Protein AF-A0A3E0I8U2-F1 (afdb_mo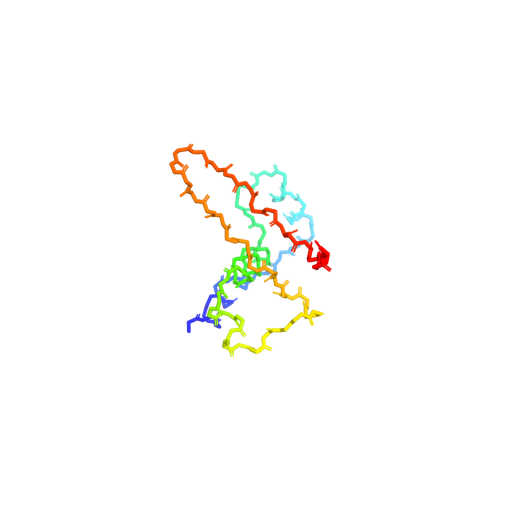nomer_lite)

InterPro domains:
  IPR018497 Peptidase M13, C-terminal domain [PF01431] (3-62)
  IPR024079 Metallopeptidase, catalytic domain superfamily [G3DSA:3.40.390.10] (3-59)

Secondary structure (DSSP, 8-state):
-HHHHHHHT-----HHHHHHHHHH-SSPPHHHHHHHHHTT-HHHHHHHT--TTSTT-------EE-SSSEE-----------

pLDDT: mean 81.03, std 22.37, range [26.67, 97.69]

Organism: NCBI:txid1045776

Radius of gyration: 17.96 Å; chains: 1; bounding box: 27×30×60 Å

Foldseek 3Di:
DLVVLLVVLDDDDDPVVVVVCVVPPPDDRSVCSNQVVLLQDPCSCVVVVDDPPDPSHDDHFDQDCPDPDGDGDDPDDDDDDD

Structure (mmCIF, N/CA/C/O backbone):
data_AF-A0A3E0I8U2-F1
#
_entry.id   AF-A0A3E0I8U2-F1
#
loop_
_atom_site.group_PDB
_atom_site.id
_atom_site.type_symbol
_atom_site.label_atom_id
_atom_site.label_alt_id
_atom_site.label_comp_id
_atom_site.label_asym_id
_atom_site.label_entity_id
_atom_site.label_seq_id
_atom_site.pdbx_PDB_ins_code
_atom_site.Cartn_x
_atom_site.Cartn_y
_atom_site.Cartn_z
_atom_site.occupancy
_atom_site.B_iso_or_equiv
_atom_site.auth_seq_id
_atom_site.auth_comp_id
_atom_site.auth_asym_id
_atom_site.auth_atom_id
_atom_site.pdbx_PDB_model_num
ATOM 1 N N . MET A 1 1 ? 8.673 -11.441 -4.538 1.00 82.00 1 MET A N 1
ATOM 2 C CA . MET A 1 1 ? 9.089 -10.043 -4.273 1.00 82.00 1 MET A CA 1
ATOM 3 C C . MET A 1 1 ? 7.927 -9.172 -3.782 1.00 82.00 1 MET A C 1
ATOM 5 O O . MET A 1 1 ? 8.008 -8.700 -2.657 1.00 82.00 1 MET A O 1
ATOM 9 N N . LEU A 1 2 ? 6.831 -9.015 -4.544 1.00 94.25 2 LEU A N 1
ATOM 10 C CA . LEU A 1 2 ? 5.703 -8.118 -4.200 1.00 94.25 2 LEU A CA 1
ATOM 11 C C . LEU A 1 2 ? 5.016 -8.438 -2.855 1.00 94.25 2 LEU A C 1
ATOM 13 O O . LEU A 1 2 ? 4.748 -7.539 -2.067 1.00 94.25 2 LEU A O 1
ATOM 17 N N . ILE A 1 3 ? 4.817 -9.720 -2.533 1.00 95.69 3 ILE A N 1
ATOM 18 C CA . ILE A 1 3 ? 4.270 -10.124 -1.223 1.00 95.69 3 ILE A CA 1
ATOM 19 C C . ILE A 1 3 ? 5.229 -9.790 -0.066 1.00 95.69 3 ILE A C 1
ATOM 21 O O . ILE A 1 3 ? 4.782 -9.392 1.005 1.00 95.69 3 ILE A O 1
ATOM 25 N N . GLY A 1 4 ? 6.544 -9.892 -0.280 1.00 95.56 4 GLY A N 1
ATOM 26 C CA . GLY A 1 4 ? 7.544 -9.505 0.723 1.00 95.56 4 GLY A CA 1
ATOM 27 C C . GLY A 1 4 ? 7.521 -8.002 1.012 1.00 95.56 4 GLY A C 1
ATOM 28 O O . GLY A 1 4 ? 7.607 -7.592 2.165 1.00 95.56 4 GLY A O 1
ATOM 29 N N . TRP A 1 5 ? 7.303 -7.177 -0.017 1.00 95.12 5 TRP A N 1
ATOM 30 C CA . TRP A 1 5 ? 7.074 -5.740 0.157 1.00 95.12 5 TRP A CA 1
ATOM 31 C C . TRP A 1 5 ? 5.845 -5.462 1.034 1.00 95.12 5 TRP A C 1
ATOM 33 O O . TRP A 1 5 ? 5.940 -4.728 2.018 1.00 95.12 5 TRP A O 1
ATOM 43 N N . ALA A 1 6 ? 4.722 -6.132 0.759 1.00 95.06 6 ALA A N 1
ATOM 44 C CA . ALA A 1 6 ? 3.514 -6.005 1.575 1.00 95.06 6 ALA A CA 1
ATOM 45 C C . ALA A 1 6 ? 3.731 -6.433 3.040 1.00 95.06 6 ALA A C 1
ATOM 47 O O . ALA A 1 6 ? 3.173 -5.830 3.957 1.00 95.06 6 ALA A O 1
ATOM 48 N N . GLN A 1 7 ? 4.566 -7.447 3.284 1.00 95.62 7 GLN A N 1
ATOM 49 C CA . GLN A 1 7 ? 4.926 -7.871 4.640 1.00 95.62 7 GLN A CA 1
ATOM 50 C C . GLN A 1 7 ? 5.720 -6.796 5.391 1.00 95.62 7 GLN A C 1
ATOM 52 O O . GLN A 1 7 ? 5.417 -6.541 6.555 1.00 95.62 7 GLN A O 1
ATOM 57 N N . VAL A 1 8 ? 6.676 -6.128 4.736 1.00 94.38 8 VAL A N 1
ATOM 58 C CA . VAL A 1 8 ? 7.459 -5.029 5.337 1.00 94.38 8 VAL A CA 1
ATOM 59 C C . VAL A 1 8 ? 6.580 -3.819 5.663 1.00 94.38 8 VAL A C 1
ATOM 61 O O . VAL A 1 8 ? 6.803 -3.141 6.664 1.00 94.38 8 VAL A O 1
ATOM 64 N N . CYS A 1 9 ? 5.553 -3.553 4.856 1.00 92.25 9 CYS A N 1
ATOM 65 C CA . CYS A 1 9 ? 4.609 -2.466 5.111 1.00 92.25 9 CYS A CA 1
ATOM 66 C C . CYS A 1 9 ? 3.542 -2.798 6.167 1.00 92.25 9 CYS A C 1
ATOM 68 O O . CYS A 1 9 ? 2.760 -1.918 6.527 1.00 92.25 9 CYS A O 1
ATOM 70 N N . ARG A 1 10 ? 3.482 -4.030 6.689 1.00 94.19 10 ARG A N 1
ATOM 71 C CA . ARG A 1 10 ? 2.460 -4.434 7.661 1.00 94.19 10 ARG A CA 1
ATOM 72 C C . ARG A 1 10 ? 2.632 -3.672 8.975 1.00 94.19 10 ARG A C 1
ATOM 74 O O . ARG A 1 10 ? 3.522 -3.958 9.770 1.00 94.19 10 ARG A O 1
ATOM 81 N N . SER A 1 11 ? 1.727 -2.737 9.238 1.00 93.56 11 SER A N 1
ATOM 82 C CA . SER A 1 11 ? 1.699 -1.971 10.479 1.00 93.56 11 SER A CA 1
ATOM 83 C C . SER A 1 11 ? 0.264 -1.644 10.873 1.00 93.56 11 SER A C 1
ATOM 85 O O . SER A 1 11 ? -0.593 -1.437 10.017 1.00 93.56 11 SER A O 1
ATOM 87 N N . LYS A 1 12 ? 0.009 -1.601 12.180 1.00 94.69 12 LYS A N 1
ATOM 88 C CA . LYS A 1 12 ? -1.248 -1.140 12.766 1.00 94.69 12 LYS A CA 1
ATOM 89 C C . LYS A 1 12 ? -0.905 -0.198 13.908 1.00 94.69 12 LYS A C 1
ATOM 91 O O . LYS A 1 12 ? -0.138 -0.555 14.799 1.00 94.69 12 LYS A O 1
ATOM 96 N N . VAL A 1 13 ? -1.463 1.000 13.867 1.00 94.00 13 VAL A N 1
ATOM 97 C CA . VAL A 1 13 ? -1.275 2.036 14.883 1.00 94.00 13 VAL A CA 1
ATOM 98 C C . VAL A 1 13 ? -2.628 2.396 15.481 1.00 94.00 13 VAL A C 1
ATOM 100 O O . VAL A 1 13 ? -3.662 2.172 14.852 1.00 94.00 13 VAL A O 1
ATOM 103 N N . ARG A 1 14 ? -2.621 2.911 16.713 1.00 97.06 14 ARG A N 1
ATOM 104 C CA . ARG A 1 14 ? -3.823 3.509 17.305 1.00 97.06 14 ARG A CA 1
ATOM 105 C C . ARG A 1 14 ? -4.215 4.750 16.512 1.00 97.06 14 ARG A C 1
ATOM 107 O O . ARG A 1 14 ? -3.341 5.397 15.935 1.00 97.06 14 ARG A O 1
ATOM 114 N N . GLU A 1 15 ? -5.502 5.059 16.489 1.00 96.69 15 GLU A N 1
ATOM 115 C CA . GLU A 1 15 ? -6.046 6.161 15.698 1.00 96.69 1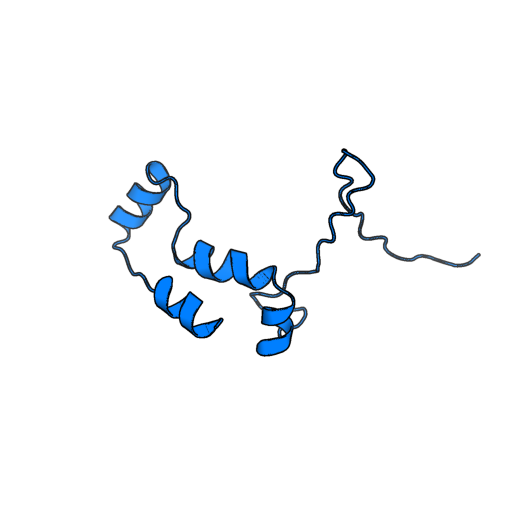5 GLU A CA 1
ATOM 116 C C . GLU A 1 15 ? -5.417 7.503 16.086 1.00 96.69 15 GLU A C 1
ATOM 118 O O . GLU A 1 15 ? -4.955 8.243 15.220 1.00 96.69 15 GLU A O 1
ATOM 123 N N . GLU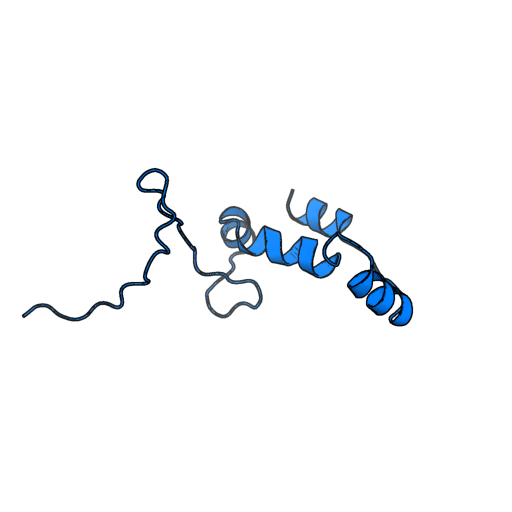 A 1 16 ? -5.268 7.766 17.383 1.00 97.69 16 GLU A N 1
ATOM 124 C CA . GLU A 1 16 ? -4.688 9.010 17.892 1.00 97.69 16 GLU A CA 1
ATOM 125 C C . GLU A 1 16 ? -3.229 9.171 17.445 1.00 97.69 16 GLU A C 1
ATOM 127 O O . GLU A 1 16 ? -2.789 10.258 17.068 1.00 97.69 16 GLU A O 1
ATOM 132 N N . GLU A 1 17 ? -2.474 8.070 17.420 1.00 96.81 17 GLU A N 1
ATOM 133 C CA . GLU A 1 17 ? -1.089 8.071 16.947 1.00 96.81 17 GLU A CA 1
ATOM 134 C C . GLU A 1 17 ? -1.004 8.153 15.417 1.00 96.81 17 GLU A C 1
ATOM 136 O O . GLU A 1 17 ? -0.083 8.783 14.902 1.00 96.81 17 GLU A O 1
ATOM 141 N N . ALA A 1 18 ? -1.951 7.571 14.674 1.00 95.44 18 ALA A N 1
ATOM 142 C CA . ALA A 1 18 ? -2.059 7.779 13.229 1.00 95.44 18 ALA A CA 1
ATOM 143 C C . ALA A 1 18 ? -2.270 9.265 12.909 1.00 95.44 18 ALA A C 1
ATOM 145 O O . ALA A 1 18 ? -1.520 9.819 12.107 1.00 95.44 18 ALA A O 1
ATOM 146 N N . ILE A 1 19 ? -3.214 9.922 13.590 1.00 95.81 19 ILE A N 1
ATOM 147 C CA . ILE A 1 19 ? -3.488 11.357 13.430 1.00 95.81 19 ILE A CA 1
ATOM 148 C C . ILE A 1 19 ? -2.246 12.181 13.779 1.00 95.81 19 ILE A C 1
ATOM 150 O O . ILE A 1 19 ? -1.833 13.040 12.999 1.00 95.81 19 ILE A O 1
ATOM 154 N N . ARG A 1 20 ? -1.589 11.888 14.909 1.00 97.19 20 ARG A N 1
ATOM 155 C CA . ARG A 1 20 ? -0.356 12.586 15.298 1.00 97.19 20 ARG A CA 1
ATOM 156 C C . ARG A 1 20 ? 0.737 12.429 14.243 1.00 97.19 20 ARG A C 1
ATOM 158 O O . ARG A 1 20 ? 1.384 13.410 13.883 1.00 97.19 20 ARG A O 1
ATOM 165 N N . ARG A 1 21 ? 0.945 11.211 13.728 1.00 96.00 21 ARG A N 1
ATOM 166 C CA . ARG A 1 21 ? 1.957 10.929 12.699 1.00 96.00 21 ARG A CA 1
ATOM 167 C C . ARG A 1 21 ? 1.672 11.661 11.400 1.00 96.00 21 ARG A C 1
ATOM 169 O O . ARG A 1 21 ? 2.617 12.170 10.816 1.00 96.00 21 ARG A O 1
ATOM 176 N N . LEU A 1 22 ? 0.412 11.780 10.986 1.00 94.75 22 LEU A N 1
ATOM 177 C CA . LEU A 1 22 ? 0.059 12.563 9.797 1.00 94.75 22 LEU A CA 1
ATOM 178 C C . LEU A 1 22 ? 0.521 14.025 9.897 1.00 94.75 22 LEU A C 1
ATOM 180 O O . LEU A 1 22 ? 0.864 14.615 8.879 1.00 94.75 22 LEU A O 1
ATOM 184 N N . ALA A 1 23 ? 0.567 14.594 11.105 1.00 96.06 23 ALA A N 1
ATOM 185 C CA . ALA A 1 23 ? 0.983 15.978 11.311 1.00 96.06 23 ALA A CA 1
ATOM 186 C C . ALA A 1 23 ? 2.509 16.176 11.389 1.00 96.06 23 ALA A C 1
ATOM 188 O O . ALA A 1 23 ? 3.001 17.228 10.992 1.00 96.06 23 ALA A O 1
ATOM 189 N N . VAL A 1 24 ? 3.263 15.207 11.928 1.00 96.38 24 VAL A N 1
ATOM 190 C CA . VAL A 1 24 ? 4.687 15.415 12.287 1.00 96.38 24 VAL A CA 1
ATOM 191 C C . VAL A 1 24 ? 5.672 14.490 11.577 1.00 96.38 24 VAL A C 1
ATOM 193 O O . VAL A 1 24 ? 6.878 14.727 11.618 1.00 96.38 24 VAL A O 1
ATOM 196 N N . TYR A 1 25 ? 5.198 13.400 10.979 1.00 92.19 25 TYR A N 1
ATOM 197 C CA . TYR A 1 25 ? 6.055 12.375 10.401 1.00 92.19 25 TYR A CA 1
ATOM 198 C C . TYR A 1 25 ? 6.217 12.602 8.899 1.00 92.19 25 TYR A C 1
ATOM 200 O O . TYR A 1 25 ? 5.240 12.701 8.164 1.00 92.19 25 TYR A O 1
ATOM 208 N N . SER A 1 26 ? 7.465 12.661 8.431 1.00 95.19 26 SER A N 1
ATOM 209 C CA . SER A 1 26 ? 7.780 12.940 7.024 1.00 95.19 26 SER A CA 1
ATOM 210 C C . SER A 1 26 ? 7.483 11.774 6.082 1.00 95.19 26 SER A C 1
ATOM 212 O O . SER A 1 26 ? 7.338 11.983 4.878 1.00 95.19 26 SER A O 1
ATOM 214 N N . HIS A 1 27 ? 7.414 10.540 6.589 1.00 91.88 27 HIS A N 1
ATOM 215 C CA . HIS A 1 27 ? 7.140 9.390 5.736 1.00 91.88 27 HIS A CA 1
ATOM 216 C C . HIS A 1 27 ? 5.641 9.145 5.604 1.00 91.88 27 HIS A C 1
ATOM 218 O O . HIS A 1 27 ? 4.881 9.244 6.567 1.00 91.88 27 HIS A O 1
ATOM 224 N N . SER A 1 28 ? 5.235 8.727 4.406 1.00 92.75 28 SER A N 1
ATOM 225 C CA . SER A 1 28 ? 3.848 8.369 4.135 1.00 92.75 28 SER A CA 1
ATOM 226 C C . SER A 1 28 ? 3.362 7.226 5.046 1.00 92.75 28 SER A C 1
ATOM 228 O O . SER A 1 28 ? 4.154 6.351 5.423 1.00 92.75 28 SER A O 1
ATOM 230 N N . PRO A 1 29 ? 2.057 7.189 5.364 1.00 94.06 29 PRO A N 1
ATOM 231 C CA . PRO A 1 29 ? 1.422 6.070 6.049 1.00 94.06 29 PRO A CA 1
ATOM 232 C C . PRO A 1 29 ? 1.727 4.706 5.399 1.00 94.06 29 PRO A C 1
ATOM 234 O O . PRO A 1 29 ? 1.927 4.628 4.183 1.00 94.06 29 PRO A O 1
ATOM 237 N N . PRO A 1 30 ? 1.802 3.622 6.188 1.00 91.75 30 PRO A N 1
ATOM 238 C CA . PRO A 1 30 ? 2.250 2.305 5.726 1.00 91.75 30 PRO A CA 1
ATOM 239 C C . PRO A 1 30 ? 1.388 1.702 4.603 1.00 91.75 30 PRO A C 1
ATOM 241 O O . PRO A 1 30 ? 1.921 1.093 3.677 1.00 91.75 30 PRO A O 1
ATOM 244 N N . ASP A 1 31 ? 0.077 1.910 4.651 1.00 91.12 31 ASP A N 1
ATOM 245 C CA . ASP A 1 31 ? -0.901 1.519 3.633 1.00 91.12 31 ASP A CA 1
ATOM 246 C C . ASP A 1 31 ? -0.661 2.243 2.300 1.00 91.12 31 ASP A C 1
ATOM 248 O O . ASP A 1 31 ? -0.587 1.602 1.247 1.00 91.12 31 ASP A O 1
ATOM 252 N N . LEU A 1 32 ? -0.420 3.557 2.346 1.00 93.94 32 LEU A N 1
ATOM 253 C CA . LEU A 1 32 ? -0.060 4.339 1.164 1.00 93.94 32 LEU A CA 1
ATOM 254 C C . LEU A 1 32 ? 1.314 3.940 0.619 1.00 93.94 32 LEU A C 1
ATOM 256 O O . LEU A 1 32 ? 1.465 3.780 -0.589 1.00 93.94 32 LEU A O 1
ATOM 260 N N . ARG A 1 33 ? 2.307 3.706 1.486 1.00 92.88 33 ARG A N 1
ATOM 261 C CA . ARG A 1 33 ? 3.638 3.227 1.068 1.00 92.88 33 ARG A CA 1
ATOM 262 C C . ARG A 1 33 ? 3.563 1.896 0.328 1.00 92.88 33 ARG A C 1
ATOM 264 O O . ARG A 1 33 ? 4.310 1.697 -0.625 1.00 92.88 33 ARG A O 1
ATOM 271 N N . CYS A 1 34 ? 2.679 0.997 0.753 1.00 94.69 34 CYS A N 1
ATOM 272 C CA . CYS A 1 34 ? 2.494 -0.275 0.073 1.00 94.69 34 CYS A CA 1
ATOM 273 C C . CYS A 1 34 ? 1.792 -0.078 -1.275 1.00 94.69 34 CYS A C 1
ATOM 275 O O . CYS A 1 34 ? 2.357 -0.393 -2.323 1.00 94.69 34 CYS A O 1
ATOM 277 N N . ASN A 1 35 ? 0.584 0.487 -1.249 1.00 95.81 35 ASN A N 1
ATOM 278 C CA . ASN A 1 35 ? -0.336 0.447 -2.384 1.00 95.81 35 ASN A CA 1
ATOM 279 C C . ASN A 1 35 ? -0.019 1.496 -3.455 1.00 95.81 35 ASN A C 1
ATOM 281 O O . ASN A 1 35 ? -0.087 1.197 -4.647 1.00 95.81 35 ASN A O 1
ATOM 285 N N . ALA A 1 36 ? 0.374 2.710 -3.054 1.00 93.69 36 ALA A N 1
ATOM 286 C CA . ALA A 1 36 ? 0.640 3.790 -4.003 1.00 93.69 36 ALA A CA 1
ATOM 287 C C . ALA A 1 36 ? 1.906 3.546 -4.837 1.00 93.69 36 ALA A C 1
ATOM 289 O O . ALA A 1 36 ? 2.043 4.126 -5.908 1.00 93.69 36 ALA A O 1
ATOM 290 N N . ILE A 1 37 ? 2.825 2.693 -4.376 1.00 93.25 37 ILE A N 1
ATOM 291 C CA . ILE A 1 37 ? 4.032 2.345 -5.134 1.00 93.25 37 ILE A CA 1
ATOM 292 C C . ILE A 1 37 ? 3.722 1.240 -6.143 1.00 93.25 37 ILE A C 1
ATOM 294 O O . ILE A 1 37 ? 3.960 1.424 -7.334 1.00 93.25 37 ILE A O 1
ATOM 298 N N . VAL A 1 38 ? 3.155 0.116 -5.689 1.00 94.56 38 VAL A N 1
ATOM 299 C CA . VAL A 1 38 ? 2.948 -1.060 -6.553 1.00 94.56 38 VAL A CA 1
ATOM 300 C C . VAL A 1 38 ? 1.966 -0.793 -7.692 1.00 94.56 38 VAL A C 1
ATOM 302 O O . VAL A 1 38 ? 2.170 -1.307 -8.782 1.00 94.56 38 VAL A O 1
ATOM 305 N N . THR A 1 39 ? 0.974 0.084 -7.497 1.00 93.81 39 THR A N 1
ATOM 306 C CA . THR A 1 39 ? 0.010 0.463 -8.549 1.00 93.81 39 THR A CA 1
ATOM 307 C C . THR A 1 39 ? 0.666 1.140 -9.765 1.00 93.81 39 THR A C 1
ATOM 309 O O . THR A 1 39 ? 0.089 1.154 -10.847 1.00 93.81 39 THR A O 1
ATOM 312 N N . ASN A 1 40 ? 1.885 1.678 -9.627 1.00 93.38 40 ASN A N 1
ATOM 313 C CA . ASN A 1 40 ? 2.632 2.286 -10.735 1.00 93.38 40 ASN A CA 1
ATOM 314 C C . ASN A 1 40 ? 3.576 1.304 -11.453 1.00 93.38 40 ASN A C 1
ATOM 316 O O . ASN A 1 40 ? 4.289 1.720 -12.362 1.00 93.38 40 ASN A O 1
ATOM 320 N N . LEU A 1 41 ? 3.641 0.038 -11.031 1.00 92.75 41 LEU A N 1
ATOM 321 C CA . LEU A 1 41 ? 4.541 -0.959 -11.607 1.00 92.75 41 LEU A CA 1
ATOM 322 C C . LEU A 1 41 ? 3.776 -1.878 -12.556 1.00 92.75 41 LEU A C 1
ATOM 324 O O . LEU A 1 41 ? 2.881 -2.594 -12.114 1.00 92.75 41 LEU A O 1
ATOM 328 N N . ASP A 1 42 ? 4.198 -1.953 -13.816 1.00 92.62 42 ASP A N 1
ATOM 329 C CA . ASP A 1 42 ? 3.622 -2.891 -14.794 1.00 92.62 42 ASP A CA 1
ATOM 330 C C . ASP A 1 42 ? 3.681 -4.340 -14.276 1.00 92.62 42 ASP A C 1
ATOM 332 O O . ASP A 1 42 ? 2.693 -5.065 -14.317 1.00 92.62 42 ASP A O 1
ATOM 336 N N . THR A 1 43 ? 4.783 -4.719 -13.614 1.00 94.44 43 THR A N 1
ATOM 337 C CA . THR A 1 43 ? 4.943 -6.044 -12.989 1.00 94.44 43 THR A CA 1
ATOM 338 C C . THR A 1 43 ? 3.868 -6.368 -11.948 1.00 94.44 43 THR A C 1
ATOM 340 O O . THR A 1 43 ? 3.554 -7.537 -11.749 1.00 94.44 43 THR A O 1
ATOM 343 N N . PHE A 1 44 ? 3.316 -5.372 -11.250 1.00 95.44 44 PHE A N 1
ATOM 344 C CA . PHE A 1 44 ? 2.216 -5.608 -10.313 1.00 95.44 44 PHE A CA 1
ATOM 345 C C . PHE A 1 44 ? 0.917 -5.919 -11.059 1.00 95.44 44 PHE A C 1
ATOM 347 O O . PHE A 1 44 ? 0.226 -6.868 -10.684 1.00 95.44 44 PHE A O 1
ATOM 354 N N . HIS A 1 45 ? 0.622 -5.171 -12.127 1.00 95.19 45 HIS A N 1
ATOM 355 C CA . HIS A 1 45 ? -0.549 -5.423 -12.970 1.00 95.19 45 HIS A CA 1
ATOM 356 C C . HIS A 1 45 ? -0.472 -6.804 -13.619 1.00 95.19 45 HIS A C 1
ATOM 358 O O . HIS A 1 45 ? -1.436 -7.561 -13.534 1.00 95.19 45 HIS A O 1
ATOM 364 N N . ASP A 1 46 ? 0.695 -7.180 -14.142 1.00 95.25 46 ASP A N 1
ATOM 365 C CA . ASP A 1 46 ? 0.917 -8.485 -14.771 1.00 95.25 46 ASP A CA 1
ATOM 366 C C . ASP A 1 46 ? 0.828 -9.641 -13.766 1.00 95.25 46 ASP A C 1
ATOM 368 O O . ASP A 1 46 ? 0.160 -10.644 -14.014 1.00 95.25 46 ASP A O 1
ATOM 372 N N . ALA A 1 47 ? 1.483 -9.513 -12.606 1.00 96.62 47 ALA A N 1
ATOM 373 C CA . ALA A 1 47 ? 1.577 -10.600 -11.631 1.00 96.62 47 ALA A CA 1
ATOM 374 C C . ALA A 1 47 ? 0.242 -10.921 -10.943 1.00 96.62 47 ALA A C 1
ATOM 376 O O . ALA A 1 47 ? 0.029 -12.063 -10.536 1.00 96.62 47 ALA A O 1
ATOM 377 N N . PHE A 1 48 ? -0.633 -9.924 -10.784 1.00 96.19 48 PHE A N 1
ATOM 378 C CA . PHE A 1 48 ? -1.934 -10.084 -10.128 1.00 96.19 48 PHE A CA 1
ATOM 379 C C . PHE A 1 48 ? -3.123 -9.973 -11.091 1.00 96.19 48 PHE A C 1
ATOM 381 O O . PHE A 1 48 ? -4.262 -10.102 -10.652 1.00 96.19 48 PHE A O 1
ATOM 388 N N . GLY A 1 49 ? -2.875 -9.774 -12.389 1.00 96.31 49 GLY A N 1
ATOM 389 C CA . GLY A 1 49 ? -3.917 -9.667 -13.409 1.00 96.31 49 GLY A CA 1
ATOM 390 C C . GLY A 1 49 ? -4.858 -8.480 -13.199 1.00 96.31 49 GLY A C 1
ATOM 391 O O . GLY A 1 49 ? -6.050 -8.619 -13.466 1.00 96.31 49 GLY A O 1
ATOM 392 N N . VAL A 1 50 ? -4.334 -7.354 -12.702 1.00 96.81 50 VAL A N 1
ATOM 393 C CA . VAL A 1 50 ? -5.108 -6.143 -12.377 1.00 96.81 50 VAL A CA 1
ATOM 394 C C . VAL A 1 50 ? -5.612 -5.488 -13.660 1.00 96.81 50 VAL A C 1
ATOM 396 O O . VAL A 1 50 ? -4.859 -5.298 -14.615 1.00 96.81 50 VAL A O 1
ATOM 399 N N . ARG A 1 51 ? -6.895 -5.135 -13.688 1.00 95.25 51 ARG A N 1
ATOM 400 C CA . ARG A 1 51 ? -7.594 -4.600 -14.860 1.00 95.25 51 ARG A CA 1
ATOM 401 C C . ARG A 1 51 ? -8.293 -3.295 -14.538 1.00 95.25 51 ARG A C 1
ATOM 403 O O . ARG A 1 51 ? -8.510 -2.940 -13.383 1.00 95.25 51 ARG A O 1
ATOM 410 N N . GLU A 1 52 ? -8.689 -2.589 -15.588 1.00 94.94 52 GLU A N 1
ATOM 411 C CA . GLU A 1 52 ? -9.536 -1.413 -15.445 1.00 94.94 52 GLU A CA 1
ATOM 412 C C . GLU A 1 52 ? -10.807 -1.741 -14.649 1.00 94.94 52 GLU A C 1
ATOM 414 O O . GLU A 1 52 ? -11.498 -2.718 -14.931 1.00 94.94 52 GLU A O 1
ATOM 419 N N . GLY A 1 53 ? -11.079 -0.930 -13.624 1.00 94.44 53 GLY A N 1
ATOM 420 C CA . GLY A 1 53 ? -12.153 -1.154 -12.653 1.00 94.44 53 GLY A CA 1
ATOM 421 C C . GLY A 1 53 ? -11.686 -1.728 -11.312 1.00 94.44 53 GLY A C 1
ATOM 422 O O . GLY A 1 53 ? -12.381 -1.542 -10.313 1.00 94.44 53 GLY A O 1
ATOM 423 N N . ASP A 1 54 ? -10.502 -2.341 -11.241 1.00 96.44 54 ASP A N 1
ATOM 424 C CA . ASP A 1 54 ? -9.954 -2.817 -9.970 1.00 96.44 54 ASP A CA 1
ATOM 425 C C . ASP A 1 54 ? -9.468 -1.656 -9.092 1.00 96.44 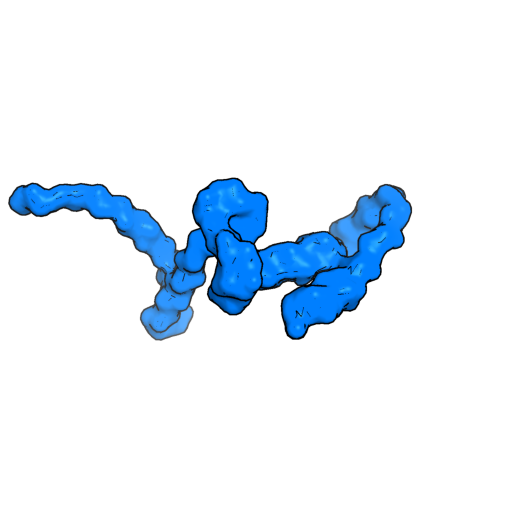54 ASP A C 1
ATOM 427 O O . ASP A 1 54 ? -8.926 -0.659 -9.573 1.00 96.44 54 ASP A O 1
ATOM 431 N N . ALA A 1 55 ? -9.592 -1.809 -7.770 1.00 95.19 55 ALA A N 1
ATOM 432 C CA . ALA A 1 55 ? -9.300 -0.747 -6.801 1.00 95.19 55 ALA A CA 1
ATOM 433 C C . ALA A 1 55 ? -7.862 -0.198 -6.875 1.00 95.19 55 ALA A C 1
ATOM 435 O O . ALA A 1 55 ? -7.622 0.961 -6.537 1.00 95.19 55 ALA A O 1
ATOM 436 N N . LEU A 1 56 ? -6.903 -1.030 -7.294 1.00 95.19 56 LEU A N 1
ATOM 437 C CA . LEU A 1 56 ? -5.491 -0.662 -7.438 1.00 95.19 56 LEU A CA 1
ATOM 438 C C . LEU A 1 56 ? -5.054 -0.540 -8.902 1.00 95.19 56 LEU A C 1
ATOM 440 O O . LEU A 1 56 ? -3.851 -0.499 -9.174 1.00 95.19 56 LEU A O 1
ATOM 444 N N . TYR A 1 57 ? -5.995 -0.475 -9.843 1.00 95.12 57 TYR A N 1
ATOM 445 C CA . TYR A 1 57 ? -5.667 -0.192 -11.230 1.00 95.12 57 TYR A CA 1
ATOM 446 C C . TYR A 1 57 ? -5.227 1.261 -11.403 1.00 95.12 57 TYR A C 1
ATOM 448 O O . TYR A 1 57 ? -5.811 2.198 -10.852 1.00 95.12 57 TYR A O 1
ATOM 456 N N . ARG A 1 58 ? -4.199 1.457 -12.225 1.00 90.31 58 ARG A N 1
ATOM 457 C CA . ARG A 1 58 ? -3.707 2.774 -12.609 1.00 90.31 58 ARG A CA 1
ATOM 458 C C . ARG A 1 58 ? -3.391 2.742 -14.087 1.00 90.31 58 ARG A C 1
ATOM 460 O O . ARG A 1 58 ? -2.574 1.949 -14.540 1.00 90.31 58 ARG A O 1
ATOM 467 N N . ARG A 1 59 ? -3.997 3.662 -14.830 1.00 88.56 59 ARG A N 1
ATOM 468 C CA . ARG A 1 59 ? -3.617 3.908 -16.218 1.00 88.56 59 ARG A CA 1
ATOM 469 C C . ARG A 1 59 ? -2.157 4.359 -16.270 1.00 88.56 59 ARG A C 1
ATOM 471 O O . ARG A 1 59 ? -1.767 5.278 -15.543 1.00 88.56 59 ARG A O 1
ATOM 478 N N . ALA A 1 60 ? -1.374 3.737 -17.148 1.00 80.06 60 ALA A N 1
ATOM 479 C CA . ALA A 1 60 ? 0.033 4.063 -17.331 1.00 80.06 60 ALA A CA 1
ATOM 480 C C . ALA A 1 60 ? 0.204 5.550 -17.682 1.00 80.06 60 ALA A C 1
ATOM 482 O O . ALA A 1 60 ? -0.219 6.013 -18.743 1.00 80.06 60 ALA A O 1
ATOM 483 N N . ARG A 1 61 ? 0.848 6.317 -16.794 1.00 70.31 61 ARG A N 1
ATOM 484 C CA . ARG A 1 61 ? 1.278 7.687 -17.095 1.00 70.31 61 ARG A CA 1
ATOM 485 C C . ARG A 1 61 ? 2.710 7.650 -17.593 1.00 70.31 61 ARG A C 1
ATOM 487 O O . ARG A 1 61 ? 3.660 7.701 -16.816 1.00 70.31 61 ARG A O 1
ATOM 494 N N . ARG A 1 62 ? 2.873 7.585 -18.913 1.00 59.81 62 ARG A N 1
ATOM 495 C CA . ARG A 1 62 ? 4.186 7.756 -19.534 1.00 59.81 62 ARG A CA 1
ATOM 496 C C . ARG A 1 62 ? 4.528 9.245 -19.528 1.00 59.81 62 ARG A C 1
ATOM 498 O O . ARG A 1 62 ? 4.035 10.009 -20.354 1.00 59.81 62 ARG A O 1
ATOM 505 N N . HIS A 1 63 ? 5.379 9.669 -18.601 1.00 58.38 63 HIS A N 1
ATOM 506 C CA . HIS A 1 63 ? 6.035 10.965 -18.725 1.00 58.38 63 HIS A CA 1
ATOM 507 C C . HIS A 1 63 ? 7.069 10.853 -19.849 1.00 58.38 63 HIS A C 1
ATOM 509 O O . HIS A 1 63 ? 8.111 10.219 -19.694 1.00 58.38 63 HIS A O 1
ATOM 515 N N . ARG A 1 64 ? 6.755 11.405 -21.025 1.00 48.97 64 ARG A N 1
ATOM 516 C CA . ARG A 1 64 ? 7.726 11.521 -22.114 1.00 48.97 64 ARG A CA 1
ATOM 517 C C . ARG A 1 64 ? 8.597 12.734 -21.811 1.00 48.97 64 ARG A C 1
ATOM 519 O O . ARG A 1 64 ? 8.141 13.863 -21.934 1.00 48.97 64 ARG A O 1
ATOM 526 N N . VAL A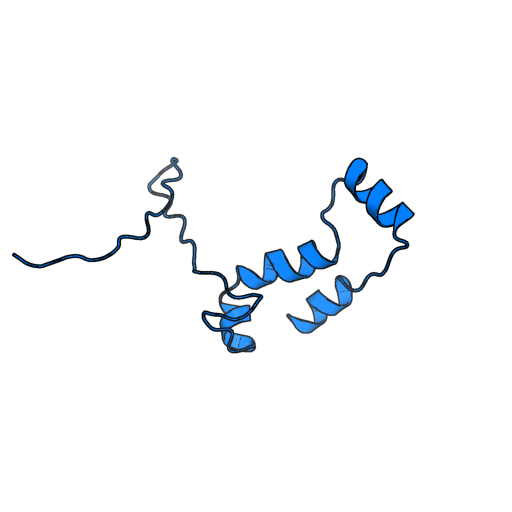 1 65 ? 9.837 12.503 -21.396 1.00 48.69 65 VAL A N 1
ATOM 527 C CA . VAL A 1 65 ? 10.838 13.570 -21.308 1.00 48.69 65 VAL A CA 1
ATOM 528 C C . VAL A 1 65 ? 11.342 13.818 -22.731 1.00 48.69 65 VAL A C 1
ATOM 530 O O . VAL A 1 65 ? 12.032 12.978 -23.305 1.00 48.69 65 VAL A O 1
ATOM 533 N N . ALA A 1 66 ? 10.918 14.924 -23.337 1.00 43.75 66 ALA A N 1
ATOM 534 C CA . ALA A 1 66 ? 11.469 15.431 -24.590 1.00 43.75 66 ALA A CA 1
ATOM 535 C C . ALA A 1 66 ? 12.393 16.607 -24.233 1.00 43.75 66 ALA A C 1
ATOM 537 O O . ALA A 1 66 ? 11.958 17.755 -24.210 1.00 43.75 66 ALA A O 1
ATOM 538 N N . GLY A 1 67 ? 13.641 16.303 -23.856 1.00 59.06 67 GLY A N 1
ATOM 539 C CA . GLY A 1 67 ? 14.537 17.272 -23.203 1.00 59.06 67 GLY A CA 1
ATOM 540 C C . GLY A 1 67 ? 14.062 17.691 -21.799 1.00 59.06 67 GLY A C 1
ATOM 541 O O . GLY A 1 67 ? 13.078 17.152 -21.298 1.00 59.06 67 GLY A O 1
ATOM 542 N N . ASP A 1 68 ? 14.741 18.660 -21.173 1.00 43.44 68 ASP A N 1
ATOM 543 C CA . ASP A 1 68 ? 14.585 19.109 -19.765 1.00 43.44 68 ASP A CA 1
ATOM 544 C C . ASP A 1 68 ? 13.203 19.686 -19.364 1.00 43.44 68 ASP A C 1
ATOM 546 O O . ASP A 1 68 ? 13.052 20.308 -18.311 1.00 43.44 68 ASP A O 1
ATOM 550 N N . ARG A 1 69 ? 12.148 19.483 -20.161 1.00 45.25 69 ARG A N 1
ATOM 551 C CA . ARG A 1 69 ? 10.771 19.839 -19.800 1.00 45.25 69 ARG A CA 1
ATOM 552 C C . ARG A 1 69 ? 9.873 18.609 -19.731 1.00 45.25 69 ARG A C 1
ATOM 554 O O . ARG A 1 69 ? 9.675 17.889 -20.707 1.00 45.25 69 ARG A O 1
ATOM 561 N N . LEU A 1 70 ? 9.253 18.429 -18.564 1.00 45.31 70 LEU A N 1
ATOM 562 C CA . LEU A 1 70 ? 8.137 17.511 -18.355 1.00 45.31 70 LEU A CA 1
ATOM 563 C C . LEU A 1 70 ? 6.914 18.012 -19.133 1.00 45.31 70 LEU A C 1
ATOM 565 O O . LEU A 1 70 ? 6.217 18.924 -18.694 1.00 45.31 70 LEU A O 1
ATOM 569 N N . VAL A 1 71 ? 6.635 17.397 -20.279 1.00 47.03 71 VAL A N 1
ATOM 570 C CA . VAL A 1 71 ? 5.330 17.502 -20.940 1.00 47.03 71 VAL A CA 1
A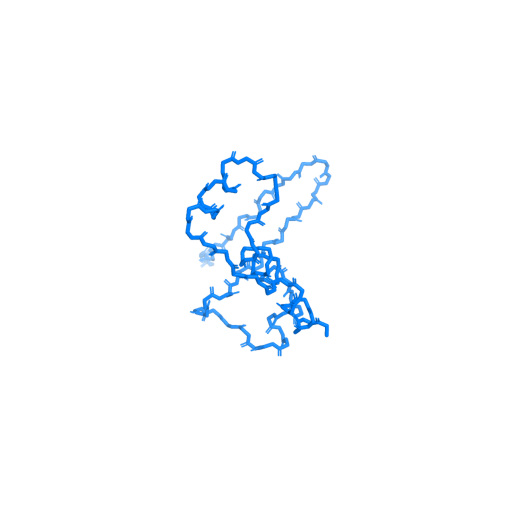TOM 571 C C . VAL A 1 71 ? 4.423 16.425 -20.350 1.00 47.03 71 VAL A C 1
ATOM 573 O O . VAL A 1 71 ? 4.678 15.227 -20.492 1.00 47.03 71 VAL A O 1
ATOM 576 N N . ALA A 1 72 ? 3.380 16.842 -19.630 1.00 43.66 72 ALA A N 1
ATOM 577 C CA . ALA A 1 72 ? 2.349 15.934 -19.147 1.00 43.66 72 ALA A CA 1
ATOM 578 C C . ALA A 1 72 ? 1.623 15.326 -20.358 1.00 43.66 72 ALA A C 1
ATOM 580 O O . ALA A 1 72 ? 1.048 16.049 -21.169 1.00 43.66 72 ALA A O 1
ATOM 581 N N . GLY A 1 73 ? 1.701 14.000 -20.501 1.00 41.62 73 GLY A N 1
ATOM 582 C CA . GLY A 1 73 ? 1.048 13.267 -21.581 1.00 41.62 73 GLY A CA 1
ATOM 583 C C . GLY A 1 73 ? -0.463 13.473 -21.532 1.00 41.62 73 GLY A C 1
ATOM 584 O O . GLY A 1 73 ? -1.118 13.042 -20.583 1.00 41.62 73 GLY A O 1
ATOM 585 N N . VAL A 1 74 ? -0.984 14.155 -22.552 1.00 43.44 74 VAL A N 1
ATOM 586 C CA . VAL A 1 74 ? -2.407 14.228 -22.869 1.00 43.44 74 VAL A CA 1
ATOM 587 C C . VAL A 1 74 ? -2.835 12.858 -23.370 1.00 43.44 74 VAL A C 1
ATOM 589 O O . VAL A 1 74 ? -2.335 12.351 -24.374 1.00 43.44 74 VAL A O 1
ATOM 592 N N . ASP A 1 75 ? -3.775 12.273 -22.644 1.00 41.06 75 ASP A N 1
ATOM 593 C CA . ASP A 1 75 ? -4.629 11.211 -23.131 1.00 41.06 75 ASP A CA 1
ATOM 594 C C . ASP A 1 75 ? -5.395 11.770 -24.335 1.00 41.06 75 ASP A C 1
ATOM 596 O O . ASP A 1 75 ? -6.347 12.518 -24.150 1.00 41.06 75 ASP A O 1
ATOM 600 N N . ALA A 1 76 ? -4.943 11.492 -25.560 1.00 34.78 76 ALA A N 1
ATOM 601 C CA . ALA A 1 76 ? -5.670 11.883 -26.762 1.00 34.78 76 ALA A CA 1
ATOM 602 C C . ALA A 1 76 ? -6.920 10.992 -26.887 1.00 34.78 76 ALA A C 1
ATOM 604 O O . ALA A 1 76 ? -6.765 9.782 -27.085 1.00 34.78 76 ALA A O 1
ATOM 605 N N . PRO A 1 77 ? -8.149 11.528 -26.771 1.00 35.44 77 PRO A N 1
ATOM 606 C CA . PRO A 1 77 ? -9.320 10.806 -27.228 1.00 35.44 77 PRO A CA 1
ATOM 607 C C . PRO A 1 77 ? -9.356 10.912 -28.754 1.00 35.44 77 PRO A C 1
ATOM 609 O O . PRO A 1 77 ? -9.259 12.001 -29.320 1.00 35.44 77 PRO A O 1
ATOM 612 N N . GLY A 1 78 ? -9.453 9.768 -29.427 1.00 46.62 78 GLY A N 1
ATOM 613 C CA . GLY A 1 78 ? -9.643 9.739 -30.870 1.00 46.62 78 GLY A CA 1
ATOM 614 C C . GLY A 1 78 ? -10.966 10.388 -31.273 1.00 46.62 78 GLY A C 1
ATOM 615 O O . GLY A 1 78 ? -11.991 10.123 -30.650 1.00 46.62 78 GLY A O 1
ATOM 616 N N . HIS A 1 79 ? -10.938 11.187 -32.341 1.00 26.67 79 HIS A N 1
ATOM 617 C CA . HIS A 1 79 ? -12.061 11.407 -33.258 1.00 26.67 79 HIS A CA 1
ATOM 618 C C . HIS A 1 79 ? -11.573 12.131 -34.531 1.00 26.67 79 HIS A C 1
ATOM 620 O O . HIS A 1 79 ? -10.570 12.840 -34.464 1.00 26.67 79 HIS A O 1
ATOM 626 N N . PRO A 1 80 ? -12.321 12.074 -35.642 1.00 36.28 80 PRO A N 1
ATOM 627 C CA . PRO A 1 80 ? -12.445 10.993 -36.609 1.00 36.28 80 PRO A CA 1
ATOM 628 C C . PRO A 1 80 ? -11.661 11.324 -37.899 1.00 36.28 80 PRO A C 1
ATOM 630 O O . PRO A 1 80 ? -11.226 12.448 -38.130 1.00 36.28 80 PRO A O 1
ATOM 633 N N . THR A 1 81 ? -11.516 10.346 -38.783 1.00 41.56 81 THR A N 1
ATOM 634 C CA . THR A 1 81 ? -11.199 10.605 -40.192 1.00 41.56 81 THR A CA 1
ATOM 635 C C . THR A 1 81 ? -12.340 11.375 -40.856 1.00 41.56 81 THR A C 1
ATOM 637 O O . THR A 1 81 ? -13.465 10.871 -40.895 1.00 41.56 81 THR A O 1
ATOM 640 N N . ALA A 1 82 ? -12.022 12.547 -41.402 1.00 34.75 82 ALA A N 1
ATOM 641 C CA . ALA A 1 82 ? -12.701 13.195 -42.518 1.00 34.75 82 ALA A CA 1
ATOM 642 C C . ALA A 1 82 ? -11.631 13.890 -43.368 1.00 34.75 82 ALA A C 1
ATOM 644 O O . ALA A 1 82 ? -10.740 14.527 -42.758 1.00 34.75 82 ALA A O 1
#

Sequence (82 aa):
MLIGWAQVCRSKVREEEAIRRLAVYSHSPPDLRCNAIVTNLDTFHDAFGVREGDALYRRARRHRVAGDRLVAGVDAPGHPTA